Protein AF-A0A920NBH9-F1 (afdb_monomer_lite)

pLDDT: mean 74.82, std 10.66, range [50.0, 89.69]

Sequence (72 aa):
MPVFPFHTWLPDAHTDAPTAASVMLAGVLLKMGGYGMFRVSSTMFPDQLLDFSWLLALLGVINIIYGAPNNH

Structure (mmCIF, N/CA/C/O backbone):
data_AF-A0A920NBH9-F1
#
_entry.id   AF-A0A920NBH9-F1
#
loop_
_atom_site.group_PDB
_atom_site.id
_atom_site.type_symbol
_atom_site.label_atom_id
_atom_site.label_alt_id
_atom_site.label_comp_id
_atom_site.label_asym_id
_atom_site.label_entity_id
_atom_site.label_seq_id
_atom_site.pdbx_PDB_ins_code
_atom_site.Cartn_x
_atom_site.Cartn_y
_atom_site.Cartn_z
_atom_site.occupancy
_atom_site.B_iso_or_equiv
_atom_site.auth_seq_id
_atom_site.auth_comp_id
_atom_site.auth_asym_id
_atom_site.auth_atom_id
_atom_site.pdbx_PDB_model_num
ATOM 1 N N . MET A 1 1 ? 8.966 28.580 -6.751 1.00 51.41 1 MET A N 1
ATOM 2 C CA . MET A 1 1 ? 9.084 29.130 -8.118 1.00 51.41 1 MET A CA 1
ATOM 3 C C . MET A 1 1 ? 10.562 29.366 -8.409 1.00 51.41 1 MET A C 1
ATOM 5 O O . MET A 1 1 ? 11.177 30.053 -7.600 1.00 51.41 1 MET A O 1
ATOM 9 N N . PRO A 1 2 ? 11.154 28.787 -9.470 1.00 54.19 2 PRO A N 1
ATOM 10 C CA . PRO A 1 2 ? 12.532 29.091 -9.867 1.00 54.19 2 PRO A CA 1
ATOM 11 C C . PRO A 1 2 ? 12.631 30.550 -10.346 1.00 54.19 2 PRO A C 1
ATOM 13 O O . PRO A 1 2 ? 11.729 31.017 -11.037 1.00 54.19 2 PRO A O 1
ATOM 16 N N . VAL A 1 3 ? 13.702 31.267 -9.985 1.00 68.19 3 VAL A N 1
ATOM 17 C CA . VAL A 1 3 ? 13.919 32.683 -10.348 1.00 68.19 3 VAL A CA 1
ATOM 18 C C . VAL A 1 3 ? 15.289 32.860 -11.011 1.00 68.19 3 VAL A C 1
ATOM 20 O O . VAL A 1 3 ? 16.246 32.166 -10.670 1.00 68.19 3 VAL A O 1
ATOM 23 N N . PHE A 1 4 ? 15.400 33.762 -11.986 1.00 62.56 4 PHE A N 1
ATOM 24 C CA . PHE A 1 4 ? 16.666 34.100 -12.649 1.00 62.56 4 PHE A CA 1
ATOM 25 C C . PHE A 1 4 ? 17.642 34.776 -11.661 1.00 62.56 4 PHE A C 1
ATOM 27 O O . PHE A 1 4 ? 17.195 35.642 -10.908 1.00 62.56 4 PHE A O 1
ATOM 34 N N . PRO A 1 5 ? 18.951 34.439 -11.649 1.00 62.56 5 PRO A N 1
ATOM 35 C CA . PRO A 1 5 ? 19.671 33.476 -12.499 1.00 62.56 5 PRO A CA 1
ATOM 36 C C . PRO A 1 5 ? 19.792 32.045 -11.916 1.00 62.56 5 PRO A C 1
ATOM 38 O O . PRO A 1 5 ? 20.525 31.223 -12.452 1.00 62.56 5 PRO A O 1
ATOM 41 N N . PHE A 1 6 ? 19.076 31.703 -10.842 1.00 67.75 6 PHE A N 1
ATOM 42 C CA . PHE A 1 6 ? 19.277 30.475 -10.048 1.00 67.75 6 PHE A CA 1
ATOM 43 C C . PHE A 1 6 ? 18.435 29.255 -10.475 1.00 67.75 6 PHE A C 1
ATOM 45 O O . PHE A 1 6 ? 18.123 28.406 -9.643 1.00 67.75 6 PHE A O 1
ATOM 52 N N . HIS A 1 7 ? 18.031 29.144 -11.742 1.00 67.94 7 HIS A N 1
ATOM 53 C CA . HIS A 1 7 ? 17.214 28.020 -12.246 1.00 67.94 7 HIS A CA 1
ATOM 54 C C . HIS A 1 7 ? 17.982 27.083 -13.193 1.00 67.94 7 HIS A C 1
ATOM 56 O O . HIS A 1 7 ? 17.378 26.226 -13.832 1.00 67.94 7 HIS A O 1
ATOM 62 N N . THR A 1 8 ? 19.309 27.223 -13.267 1.00 66.38 8 THR A N 1
ATOM 63 C CA . THR A 1 8 ? 20.197 26.434 -14.139 1.00 66.38 8 THR A CA 1
ATOM 64 C C . THR A 1 8 ? 20.288 24.951 -13.773 1.00 66.38 8 THR A C 1
ATOM 66 O O . THR A 1 8 ? 20.687 24.161 -14.611 1.00 66.38 8 THR A O 1
ATOM 69 N N . TRP A 1 9 ? 19.883 24.561 -12.561 1.00 65.75 9 TRP A N 1
ATOM 70 C CA . TRP A 1 9 ? 19.831 23.165 -12.098 1.00 65.75 9 TRP A CA 1
ATOM 71 C C . TRP A 1 9 ? 18.555 22.426 -12.529 1.00 65.75 9 TRP A C 1
ATOM 73 O O . TRP A 1 9 ? 18.494 21.199 -12.475 1.00 65.75 9 TRP A O 1
ATOM 83 N N . LEU A 1 10 ? 17.508 23.163 -12.918 1.00 58.03 10 LEU A N 1
ATOM 84 C CA . LEU A 1 10 ? 16.201 22.595 -13.248 1.00 58.03 10 LEU A CA 1
ATOM 85 C C . LEU A 1 10 ? 16.226 21.711 -14.517 1.00 58.03 10 LEU A C 1
ATOM 87 O O . LEU A 1 10 ? 15.561 20.676 -14.506 1.00 58.03 10 LEU A O 1
ATOM 91 N N . PRO A 1 11 ? 16.995 22.047 -15.577 1.00 60.47 11 PRO A N 1
ATOM 92 C CA . PRO A 1 11 ? 17.163 21.175 -16.743 1.00 60.47 11 PRO A CA 1
ATOM 93 C C . PRO A 1 11 ? 17.923 19.873 -16.430 1.00 60.47 11 PRO A C 1
ATOM 95 O O . PRO A 1 11 ? 17.514 18.805 -16.888 1.00 60.47 11 PRO A O 1
ATOM 98 N N . ASP A 1 12 ? 18.973 19.929 -15.604 1.00 60.50 12 ASP A N 1
ATOM 99 C CA . ASP A 1 12 ? 19.767 18.747 -15.226 1.00 60.50 12 ASP A CA 1
ATOM 100 C C . ASP A 1 12 ? 18.948 17.781 -14.355 1.00 60.50 12 ASP A C 1
ATOM 102 O O . ASP A 1 12 ? 18.942 16.572 -14.583 1.00 60.50 12 ASP A O 1
ATOM 106 N N . ALA A 1 13 ? 18.148 18.312 -13.424 1.00 60.66 13 ALA A N 1
ATOM 107 C CA . 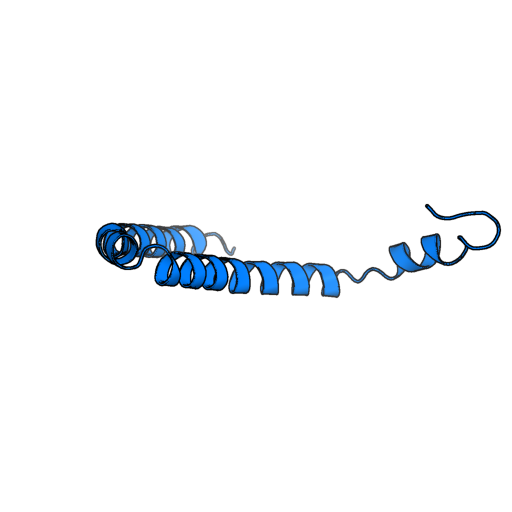ALA A 1 13 ? 17.327 17.512 -12.514 1.00 60.66 13 ALA A CA 1
ATOM 108 C C . ALA A 1 13 ? 16.247 16.659 -13.214 1.00 60.66 13 ALA A C 1
ATOM 110 O O . ALA A 1 13 ? 15.810 15.650 -12.660 1.00 60.66 13 ALA A O 1
ATOM 111 N N . HIS A 1 14 ? 15.781 17.051 -14.404 1.00 59.47 14 HIS A N 1
ATOM 112 C CA . HIS A 1 14 ? 14.848 16.245 -15.206 1.00 59.47 14 HIS A CA 1
ATOM 113 C C . HIS A 1 14 ? 15.556 15.233 -16.107 1.00 59.47 14 HIS A C 1
ATOM 115 O O . HIS A 1 14 ? 14.976 14.192 -16.413 1.00 59.47 14 HIS A O 1
ATOM 121 N N . THR A 1 15 ? 16.797 15.517 -16.500 1.00 61.38 15 THR A N 1
ATOM 122 C CA . THR A 1 15 ? 17.593 14.644 -17.372 1.00 61.38 15 THR A CA 1
ATOM 123 C C . THR A 1 15 ? 18.176 13.460 -16.591 1.00 61.38 15 THR A C 1
ATOM 125 O O . THR A 1 15 ? 18.241 12.354 -17.121 1.00 61.38 15 THR A O 1
ATOM 128 N N . ASP A 1 16 ? 18.492 13.663 -15.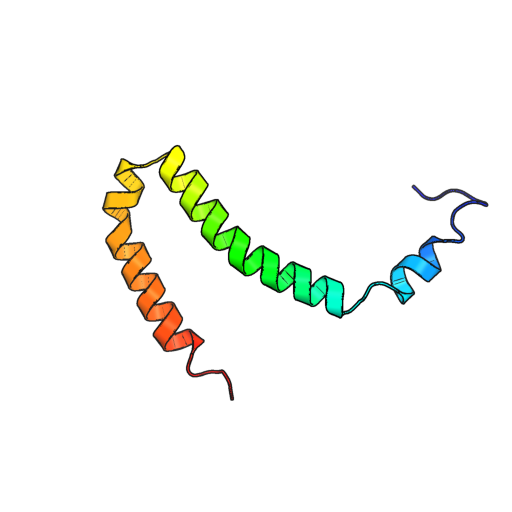307 1.00 59.44 16 ASP A N 1
ATOM 129 C CA . ASP A 1 16 ? 19.011 12.628 -14.402 1.00 59.44 16 ASP A CA 1
ATOM 130 C C . ASP A 1 16 ? 17.935 11.886 -13.602 1.00 59.44 16 ASP A C 1
ATOM 132 O O . ASP A 1 16 ? 18.279 10.985 -12.840 1.00 59.44 16 ASP A O 1
ATOM 136 N N . ALA A 1 17 ? 16.649 12.238 -13.735 1.00 59.47 17 ALA A N 1
ATOM 137 C CA . ALA A 1 17 ? 15.563 11.576 -13.011 1.00 59.47 17 ALA A CA 1
ATOM 138 C C . ALA A 1 17 ? 15.520 10.084 -13.403 1.00 59.47 17 ALA A C 1
ATOM 140 O O . ALA A 1 17 ? 15.028 9.741 -14.482 1.00 59.47 17 ALA A O 1
ATOM 141 N N . PRO A 1 18 ? 16.036 9.163 -12.564 1.00 66.56 18 PRO A N 1
ATOM 142 C CA . PRO A 1 18 ? 16.333 7.823 -13.031 1.00 66.56 18 PRO A CA 1
ATOM 143 C C . PRO A 1 18 ? 15.026 7.061 -13.215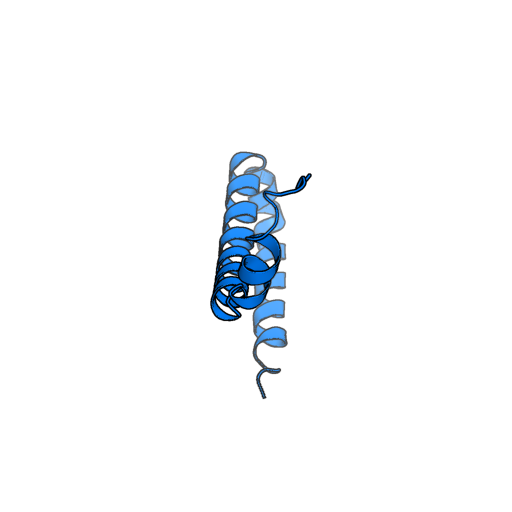 1.00 66.56 18 PRO A C 1
ATOM 145 O O . PRO A 1 18 ? 14.192 6.998 -12.307 1.00 66.56 18 PRO A O 1
ATOM 148 N N . THR A 1 19 ? 14.878 6.372 -14.341 1.00 70.75 19 THR A N 1
ATOM 149 C CA . THR A 1 19 ? 13.843 5.341 -14.529 1.00 70.75 19 THR A CA 1
ATOM 150 C C . THR A 1 19 ? 13.859 4.337 -13.372 1.00 70.75 19 THR A C 1
ATOM 152 O O . THR A 1 19 ? 12.807 3.915 -12.898 1.00 70.75 19 THR A O 1
ATOM 155 N N . ALA A 1 20 ? 15.046 4.046 -12.829 1.00 68.50 20 ALA A N 1
ATOM 156 C CA . ALA A 1 20 ? 15.226 3.231 -11.632 1.00 68.50 20 ALA A CA 1
ATOM 157 C C . ALA A 1 20 ? 14.545 3.814 -10.378 1.00 68.50 20 ALA A C 1
ATOM 159 O O . ALA A 1 20 ? 13.950 3.062 -9.610 1.00 68.50 20 ALA A O 1
ATOM 160 N N . ALA A 1 21 ? 14.571 5.136 -10.178 1.00 69.88 21 ALA A N 1
ATOM 161 C CA . ALA A 1 21 ? 13.913 5.777 -9.042 1.00 69.88 21 ALA A CA 1
ATOM 162 C C . ALA A 1 21 ? 12.385 5.690 -9.159 1.00 69.88 21 ALA A C 1
ATOM 164 O O . ALA A 1 21 ? 11.712 5.415 -8.169 1.00 69.88 21 ALA A O 1
ATOM 165 N N . SER A 1 22 ? 11.840 5.833 -10.372 1.00 72.25 22 SER A N 1
ATOM 166 C CA . SER A 1 22 ? 10.402 5.654 -10.623 1.00 72.25 22 SER A CA 1
ATOM 167 C C . SER A 1 22 ? 9.953 4.201 -10.421 1.00 72.25 22 SER A C 1
ATOM 169 O O . SER A 1 22 ? 8.909 3.964 -9.816 1.00 72.25 22 SER A O 1
ATOM 171 N N . VAL A 1 23 ? 10.755 3.218 -10.847 1.00 78.44 23 VAL A N 1
ATOM 172 C CA . VAL A 1 23 ? 10.480 1.784 -10.622 1.00 78.44 23 VAL A CA 1
ATOM 173 C C . VAL A 1 23 ? 10.574 1.419 -9.136 1.00 78.44 23 VAL A C 1
ATOM 175 O O . VAL A 1 23 ? 9.710 0.707 -8.623 1.00 78.44 23 VAL A O 1
ATOM 178 N N . MET A 1 24 ? 11.573 1.939 -8.415 1.00 78.75 24 MET A N 1
ATOM 179 C CA . MET A 1 24 ? 11.664 1.764 -6.962 1.00 78.75 24 MET A CA 1
ATOM 180 C C . MET A 1 24 ? 10.476 2.408 -6.246 1.00 78.75 24 MET A C 1
ATOM 182 O O . MET A 1 24 ? 9.878 1.773 -5.381 1.00 78.75 24 MET A O 1
ATOM 186 N N . LEU A 1 25 ? 10.089 3.627 -6.629 1.00 78.31 25 LEU A N 1
ATOM 187 C CA . LEU A 1 25 ? 8.938 4.315 -6.053 1.00 78.31 25 LEU A CA 1
ATOM 188 C C . LEU A 1 25 ? 7.647 3.524 -6.295 1.00 78.31 25 LEU A C 1
ATOM 190 O O . LEU A 1 25 ? 6.896 3.299 -5.350 1.00 78.31 25 LEU A O 1
ATOM 194 N N . ALA A 1 26 ? 7.421 3.035 -7.516 1.00 80.81 26 ALA A N 1
ATOM 195 C CA . ALA A 1 26 ? 6.271 2.195 -7.837 1.00 80.81 26 ALA A CA 1
ATOM 196 C C . ALA A 1 26 ? 6.248 0.907 -6.993 1.00 80.81 26 ALA A C 1
ATOM 198 O O . ALA A 1 26 ? 5.221 0.584 -6.398 1.00 80.81 26 ALA A O 1
ATOM 199 N N . GLY A 1 27 ? 7.381 0.208 -6.865 1.00 77.00 27 GLY A N 1
ATOM 200 C CA . GLY A 1 27 ? 7.481 -1.013 -6.056 1.00 77.00 27 GLY A CA 1
ATOM 201 C C . GLY A 1 27 ? 7.274 -0.776 -4.554 1.00 77.00 27 GLY A C 1
ATOM 202 O O . GLY A 1 27 ? 6.612 -1.571 -3.880 1.00 77.00 27 GLY A O 1
ATOM 203 N N . VAL A 1 28 ? 7.802 0.331 -4.025 1.00 80.12 28 VAL A N 1
ATOM 204 C CA . VAL A 1 28 ? 7.624 0.731 -2.622 1.00 80.12 28 VAL A CA 1
ATOM 205 C C . VAL A 1 28 ? 6.180 1.147 -2.363 1.00 80.12 28 VAL A C 1
ATOM 207 O O . VAL A 1 28 ? 5.602 0.687 -1.385 1.00 80.12 28 VAL A O 1
ATOM 210 N N . LEU A 1 29 ? 5.565 1.946 -3.237 1.00 77.88 29 LEU A N 1
ATOM 211 C CA . LEU A 1 29 ? 4.161 2.348 -3.113 1.00 77.88 29 LEU A CA 1
ATOM 212 C C . LEU A 1 29 ? 3.213 1.148 -3.195 1.00 77.88 29 LEU A C 1
ATOM 214 O O . LEU A 1 29 ? 2.241 1.108 -2.446 1.00 77.88 29 LEU A O 1
ATOM 218 N N . LEU A 1 30 ? 3.514 0.142 -4.022 1.00 79.56 30 LEU A N 1
ATOM 219 C CA . LEU A 1 30 ? 2.707 -1.078 -4.098 1.00 79.56 30 LEU A CA 1
ATOM 220 C C . LEU A 1 30 ? 2.721 -1.848 -2.765 1.00 79.56 30 LEU A C 1
ATOM 222 O O . LEU A 1 30 ? 1.674 -2.246 -2.255 1.00 79.56 30 LEU A O 1
ATOM 226 N N . LYS A 1 31 ? 3.907 -2.019 -2.162 1.00 75.00 31 LYS A N 1
ATOM 227 C CA . LYS A 1 31 ? 4.067 -2.716 -0.871 1.00 75.00 31 LYS A CA 1
ATOM 228 C C . LYS A 1 31 ? 3.545 -1.898 0.311 1.00 75.00 31 LYS A C 1
ATOM 230 O O . LYS A 1 31 ? 2.846 -2.428 1.174 1.00 75.00 31 LYS A O 1
ATOM 235 N N . MET A 1 32 ? 3.870 -0.611 0.350 1.00 82.50 32 MET A N 1
ATOM 236 C CA . MET A 1 32 ? 3.481 0.294 1.432 1.00 82.50 32 MET A CA 1
ATOM 237 C C . MET A 1 32 ? 2.008 0.682 1.357 1.00 82.50 32 MET A C 1
ATOM 239 O O . MET A 1 32 ? 1.412 0.933 2.398 1.00 82.50 32 MET A O 1
ATOM 243 N N . GLY A 1 33 ? 1.402 0.687 0.169 1.00 78.06 33 GLY A N 1
ATOM 244 C CA . GLY A 1 33 ? -0.031 0.905 -0.006 1.00 78.06 33 GLY A CA 1
ATOM 245 C C . GLY A 1 33 ? -0.846 -0.190 0.673 1.00 78.06 33 GLY A C 1
ATOM 246 O O . GLY A 1 33 ? -1.704 0.114 1.499 1.00 78.06 33 GLY A O 1
ATOM 247 N N . GLY A 1 34 ? -0.512 -1.461 0.419 1.00 80.25 34 GLY A N 1
ATOM 248 C CA . GLY A 1 34 ? -1.172 -2.595 1.074 1.00 80.25 34 GLY A CA 1
ATOM 249 C C . GLY A 1 34 ? -0.969 -2.601 2.593 1.00 80.25 34 GLY A C 1
ATOM 250 O O . GLY A 1 34 ? -1.932 -2.712 3.351 1.00 80.25 34 GLY A O 1
ATOM 251 N N . TYR A 1 35 ? 0.270 -2.408 3.054 1.00 79.25 35 TYR A N 1
ATOM 252 C CA . TYR A 1 35 ? 0.574 -2.363 4.488 1.00 79.25 35 TYR A CA 1
ATOM 253 C C . TYR A 1 35 ? -0.060 -1.156 5.198 1.00 79.25 35 TYR A C 1
ATOM 255 O O . TYR A 1 35 ? -0.576 -1.290 6.306 1.00 79.25 35 TYR A O 1
ATOM 263 N N . GLY A 1 36 ? -0.041 0.019 4.567 1.00 78.69 36 GLY A N 1
ATOM 264 C CA . GLY A 1 36 ? -0.618 1.252 5.094 1.00 78.69 36 GLY A CA 1
ATOM 265 C C . GLY A 1 36 ? -2.132 1.158 5.231 1.00 78.69 36 GLY A C 1
ATOM 266 O O . GLY A 1 36 ? -2.653 1.470 6.300 1.00 78.69 36 GLY A O 1
ATOM 267 N N . MET A 1 37 ? -2.824 0.649 4.204 1.00 80.25 37 MET A N 1
ATOM 268 C CA . MET A 1 37 ? -4.257 0.351 4.293 1.00 80.25 37 MET A CA 1
ATOM 269 C C . MET A 1 37 ? -4.540 -0.617 5.438 1.00 80.25 37 MET A C 1
ATOM 271 O O . MET A 1 37 ? -5.337 -0.297 6.314 1.00 80.25 37 MET A O 1
ATOM 275 N N . PHE A 1 38 ? -3.841 -1.754 5.487 1.00 82.44 38 PHE A N 1
ATOM 276 C CA . PHE A 1 38 ? -4.078 -2.757 6.522 1.00 82.44 38 PHE A CA 1
ATOM 277 C C . PHE A 1 38 ? -3.850 -2.198 7.931 1.00 82.44 38 PHE A C 1
ATOM 279 O O . PHE A 1 38 ? -4.681 -2.396 8.811 1.00 82.44 38 PHE A O 1
ATOM 286 N N . ARG A 1 39 ? -2.763 -1.448 8.141 1.00 83.38 39 ARG A N 1
ATOM 287 C CA . ARG A 1 39 ? -2.416 -0.884 9.448 1.00 83.38 39 ARG A CA 1
ATOM 288 C C . ARG A 1 39 ? -3.356 0.236 9.879 1.00 83.38 39 ARG A C 1
ATOM 290 O O . ARG A 1 39 ? -3.724 0.296 11.048 1.00 83.38 39 ARG A O 1
ATOM 297 N N . VAL A 1 40 ? -3.748 1.135 8.977 1.00 84.44 40 VAL A N 1
ATOM 298 C CA . VAL A 1 40 ? -4.714 2.195 9.308 1.00 84.44 40 VAL A CA 1
ATOM 299 C C . VAL A 1 40 ? -6.068 1.573 9.632 1.00 84.44 40 VAL A C 1
ATOM 301 O O . VAL A 1 40 ? -6.638 1.878 10.679 1.00 84.44 40 VAL A O 1
ATOM 304 N N . SER A 1 41 ? -6.543 0.647 8.799 1.00 82.94 41 SER A N 1
ATOM 305 C CA . SER A 1 41 ? -7.820 -0.026 9.015 1.00 82.94 41 SER A CA 1
ATOM 306 C C . SER A 1 41 ? -7.817 -0.880 10.287 1.00 82.94 41 SER A C 1
ATOM 308 O O . SER A 1 41 ? -8.783 -0.817 11.038 1.00 82.94 41 SER A O 1
ATOM 310 N N . SER A 1 42 ? -6.730 -1.595 10.604 1.00 82.25 42 SER A N 1
ATOM 311 C CA . SER A 1 42 ? -6.633 -2.375 11.849 1.00 82.25 42 SER A CA 1
ATOM 312 C C . SER A 1 42 ? -6.591 -1.499 13.101 1.00 82.25 42 SER A C 1
ATOM 314 O O . SER A 1 42 ? -6.992 -1.942 14.171 1.00 82.25 42 SER A O 1
ATOM 316 N N . THR A 1 43 ? -6.071 -0.273 12.990 1.00 83.88 43 THR A N 1
ATOM 317 C CA . THR A 1 43 ? -5.939 0.641 14.134 1.00 83.88 43 THR A CA 1
ATOM 318 C C . THR A 1 43 ? -7.212 1.457 14.361 1.00 83.88 43 THR A C 1
ATOM 320 O O . THR A 1 43 ? -7.568 1.713 15.506 1.00 83.88 43 THR A O 1
ATOM 323 N N . MET A 1 44 ? -7.898 1.876 13.293 1.00 83.44 44 MET A N 1
ATOM 324 C CA . MET A 1 44 ? -9.121 2.684 13.394 1.00 83.44 44 MET A CA 1
ATOM 325 C C . MET A 1 44 ? -10.409 1.854 13.459 1.00 83.44 44 MET A C 1
ATOM 327 O O . MET A 1 44 ? -11.361 2.293 14.097 1.00 83.44 44 MET A O 1
ATOM 331 N N . PHE A 1 45 ? -10.454 0.682 12.815 1.00 87.25 45 PHE A N 1
ATOM 332 C CA . PHE A 1 45 ? -11.677 -0.113 12.632 1.00 87.25 45 PHE A CA 1
ATOM 333 C C . PHE A 1 45 ? -11.420 -1.627 12.790 1.00 87.25 45 PHE A C 1
ATOM 335 O O . PHE A 1 45 ? -11.601 -2.384 11.833 1.00 87.25 45 PHE A O 1
ATOM 342 N N . PRO A 1 46 ? -10.966 -2.096 13.968 1.00 80.56 46 PRO A N 1
ATOM 343 C CA . PRO A 1 46 ? -10.557 -3.489 14.164 1.00 80.56 46 PRO A CA 1
ATOM 344 C C . PRO A 1 46 ? -11.702 -4.495 13.974 1.00 80.56 46 PRO A C 1
ATOM 346 O O . PRO A 1 46 ? -11.506 -5.511 13.310 1.00 80.56 46 PRO A O 1
ATOM 349 N N . ASP A 1 47 ? -12.898 -4.202 14.490 1.00 83.94 47 ASP A N 1
ATOM 350 C CA . ASP A 1 47 ? -14.045 -5.118 14.413 1.00 83.94 47 ASP A CA 1
ATOM 351 C C . ASP A 1 47 ? -14.578 -5.226 12.979 1.00 83.94 47 ASP A C 1
ATOM 353 O O . ASP A 1 47 ? -14.796 -6.321 12.465 1.00 83.94 47 ASP A O 1
ATOM 357 N N . GLN A 1 48 ? -14.683 -4.093 12.275 1.00 83.19 48 GLN A N 1
ATOM 358 C CA . GLN A 1 48 ? -15.094 -4.090 10.871 1.00 83.19 48 GLN A CA 1
ATOM 359 C C . GLN A 1 48 ? -14.052 -4.796 9.996 1.00 83.19 48 GLN A C 1
ATOM 361 O O . GLN A 1 48 ? -14.410 -5.480 9.041 1.00 83.19 48 GLN A O 1
ATOM 366 N N . LEU A 1 49 ? -12.760 -4.690 10.319 1.00 83.44 49 LEU A N 1
ATOM 367 C CA . LEU A 1 49 ? -11.727 -5.420 9.587 1.00 83.44 49 LEU A CA 1
ATOM 368 C C . LEU A 1 49 ? -11.928 -6.942 9.665 1.00 83.44 49 LEU A C 1
ATOM 370 O O . LEU A 1 49 ? -11.667 -7.635 8.682 1.00 83.44 49 LEU A O 1
ATOM 374 N N . LEU A 1 50 ? -12.393 -7.461 10.806 1.00 82.81 50 LEU A N 1
ATOM 375 C CA . LEU A 1 50 ? -12.694 -8.884 10.986 1.00 82.81 50 LEU A CA 1
ATOM 376 C C . LEU A 1 50 ? -13.941 -9.298 10.200 1.00 82.81 50 LEU A C 1
ATOM 378 O O . LEU A 1 50 ? -13.905 -10.316 9.508 1.00 82.81 50 LEU A O 1
ATOM 382 N N . ASP A 1 51 ? -14.990 -8.478 10.216 1.00 85.88 51 ASP A N 1
ATOM 383 C CA . ASP A 1 51 ? -16.216 -8.738 9.453 1.00 85.88 51 ASP A CA 1
ATOM 384 C C . ASP A 1 51 ? -15.980 -8.709 7.935 1.00 85.88 51 ASP A C 1
ATOM 386 O O . ASP A 1 51 ? -16.588 -9.479 7.192 1.00 85.88 51 ASP A O 1
ATOM 390 N N . PHE A 1 52 ? -15.069 -7.855 7.457 1.00 83.44 52 PHE A N 1
ATOM 391 C CA . PHE A 1 52 ? -14.691 -7.756 6.041 1.00 83.44 52 PHE A CA 1
ATOM 392 C C . PHE A 1 52 ? -13.479 -8.624 5.661 1.00 83.44 52 PHE A C 1
ATOM 394 O O . PHE A 1 52 ? -13.132 -8.704 4.480 1.00 83.44 52 PHE A O 1
ATOM 401 N N . SER A 1 53 ? -12.857 -9.315 6.622 1.00 83.19 53 SER A N 1
ATOM 402 C CA . SER A 1 53 ? -11.683 -10.177 6.414 1.00 83.19 53 SER A CA 1
ATOM 403 C C . SER A 1 53 ? -11.919 -11.213 5.316 1.00 83.19 5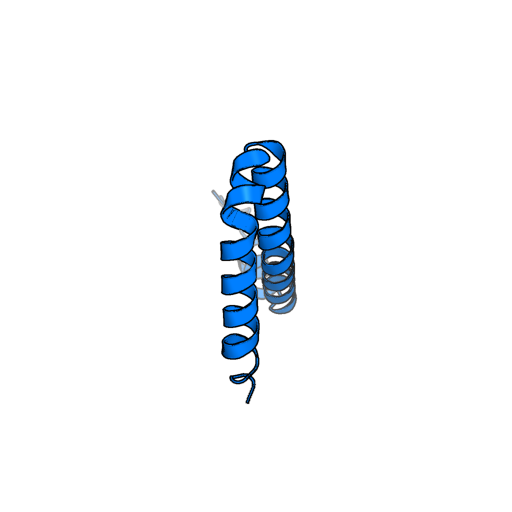3 SER A C 1
ATOM 405 O O . SER A 1 53 ? -11.092 -11.378 4.418 1.00 83.19 53 SER A O 1
ATOM 407 N N . TRP A 1 54 ? -13.085 -11.865 5.330 1.00 84.88 54 TRP A N 1
ATOM 408 C CA . TRP A 1 54 ? -13.438 -12.869 4.326 1.00 84.88 54 TRP A CA 1
ATOM 409 C C . TRP A 1 54 ? -13.532 -12.266 2.916 1.00 84.88 54 TRP A C 1
ATOM 411 O O . TRP A 1 54 ? -13.104 -12.897 1.951 1.00 84.88 54 TRP A O 1
ATOM 421 N N . LEU A 1 55 ? -14.039 -11.033 2.792 1.00 85.88 55 LEU A N 1
ATOM 422 C CA . LEU A 1 55 ? -14.162 -10.334 1.514 1.00 85.88 55 LEU A CA 1
ATOM 423 C C . LEU A 1 55 ? -12.780 -9.936 0.987 1.00 85.88 55 LEU A C 1
ATOM 425 O O . LEU A 1 55 ? -12.489 -10.144 -0.189 1.00 85.88 55 LEU A O 1
ATOM 429 N N . LEU A 1 56 ? -11.907 -9.422 1.860 1.00 84.25 56 LEU A N 1
ATOM 430 C CA . LEU A 1 56 ? -10.516 -9.105 1.523 1.00 84.25 56 LEU A CA 1
ATOM 431 C C . LEU A 1 56 ? -9.737 -10.357 1.101 1.00 84.25 56 LEU A C 1
ATOM 433 O O . LEU A 1 56 ? -8.992 -10.312 0.121 1.00 84.25 56 LEU A O 1
ATOM 437 N N . ALA A 1 57 ? -9.944 -11.484 1.785 1.00 85.56 57 ALA A N 1
ATOM 438 C CA . ALA A 1 57 ? -9.344 -12.763 1.419 1.00 85.56 57 ALA A CA 1
ATOM 439 C C . ALA A 1 57 ? -9.836 -1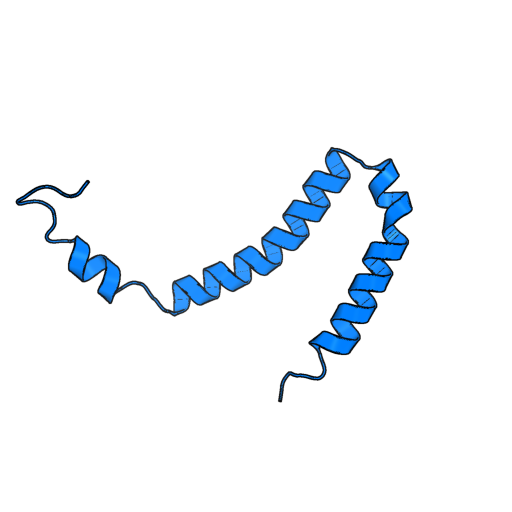3.247 0.045 1.00 85.56 57 ALA A C 1
ATOM 441 O O . ALA A 1 57 ? -9.027 -13.651 -0.789 1.00 85.56 57 ALA A O 1
ATOM 442 N N . LEU A 1 58 ? -11.140 -13.150 -0.227 1.00 89.69 58 LEU A N 1
ATOM 443 C CA . LEU A 1 58 ? -11.732 -13.553 -1.504 1.00 89.69 58 LEU A CA 1
ATOM 444 C C . LEU A 1 58 ? -11.236 -12.672 -2.661 1.00 89.69 58 LEU A C 1
ATOM 446 O O . LEU A 1 58 ? -10.833 -13.192 -3.702 1.00 89.69 58 LEU A O 1
ATOM 450 N N . LEU A 1 59 ? -11.173 -11.353 -2.459 1.00 85.81 59 LEU A N 1
ATOM 451 C CA . LEU A 1 59 ? -10.568 -10.418 -3.412 1.00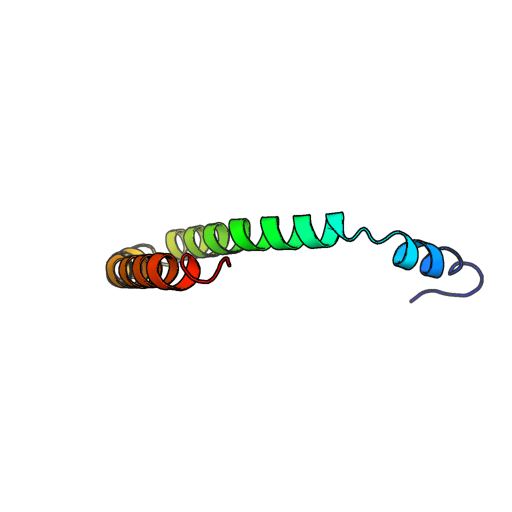 85.81 59 LEU A CA 1
ATOM 452 C C . LEU A 1 59 ? -9.080 -10.715 -3.639 1.00 85.81 59 LEU A C 1
ATOM 454 O O . LEU A 1 59 ? -8.618 -10.636 -4.775 1.00 85.81 59 LEU A O 1
ATOM 458 N N . GLY A 1 60 ? -8.340 -11.098 -2.595 1.00 84.62 60 GLY A N 1
ATOM 459 C CA . GLY A 1 60 ? -6.943 -11.523 -2.700 1.00 84.62 60 GLY A CA 1
ATOM 460 C C . GLY A 1 60 ? -6.775 -12.786 -3.546 1.00 84.62 60 GLY A C 1
ATOM 461 O O . GLY A 1 60 ? -5.914 -12.828 -4.422 1.00 84.62 60 GLY A O 1
ATOM 462 N N . VAL A 1 61 ? -7.639 -13.785 -3.352 1.00 87.88 61 VAL A N 1
ATOM 463 C CA . VAL A 1 61 ? -7.650 -15.013 -4.164 1.00 87.88 61 VAL A CA 1
ATOM 464 C C . VAL A 1 61 ? -7.956 -14.696 -5.629 1.00 87.88 61 VAL A C 1
ATOM 466 O O . VAL A 1 61 ? -7.233 -15.157 -6.510 1.00 87.88 61 VAL A O 1
ATOM 469 N N . ILE A 1 62 ? -8.964 -13.862 -5.903 1.00 88.88 62 ILE A N 1
ATOM 470 C CA . ILE A 1 62 ? -9.271 -13.395 -7.265 1.00 88.88 62 ILE A CA 1
ATOM 471 C C . ILE A 1 62 ? -8.066 -12.653 -7.855 1.00 88.88 62 ILE A C 1
ATOM 473 O O . ILE A 1 62 ? -7.672 -12.933 -8.983 1.00 88.88 62 ILE A O 1
ATOM 477 N N . ASN A 1 63 ? -7.440 -11.745 -7.105 1.00 83.06 63 ASN A N 1
ATOM 478 C CA . ASN A 1 63 ? -6.281 -10.989 -7.575 1.00 83.06 63 ASN A CA 1
ATOM 479 C C . ASN A 1 63 ? -5.103 -11.907 -7.934 1.00 83.06 63 ASN A C 1
ATOM 481 O O . ASN A 1 63 ? -4.494 -11.716 -8.978 1.00 83.06 63 ASN A O 1
ATOM 485 N N . ILE A 1 64 ? -4.830 -12.945 -7.139 1.00 85.06 64 ILE A N 1
ATOM 486 C CA . ILE A 1 64 ? -3.792 -13.937 -7.455 1.00 85.06 64 ILE A CA 1
ATOM 487 C C . ILE A 1 64 ? -4.159 -14.712 -8.727 1.00 85.06 64 ILE A C 1
ATOM 489 O O . ILE A 1 64 ? -3.327 -14.848 -9.621 1.00 85.06 64 ILE A O 1
ATOM 493 N N . ILE A 1 65 ? -5.404 -15.185 -8.836 1.00 85.81 65 ILE A N 1
ATOM 494 C CA . ILE A 1 65 ? -5.860 -15.990 -9.977 1.00 85.81 65 ILE A CA 1
ATOM 495 C C . ILE A 1 65 ? -5.877 -15.185 -11.279 1.00 85.81 65 ILE A C 1
ATOM 497 O O . ILE A 1 65 ? -5.552 -15.746 -12.315 1.00 85.81 65 ILE A O 1
ATOM 501 N N . TYR A 1 66 ? -6.244 -13.902 -11.257 1.00 79.50 66 TYR A N 1
ATOM 502 C CA . TYR A 1 66 ? -6.324 -13.064 -12.462 1.00 79.50 66 TYR A CA 1
ATOM 503 C C . TYR A 1 66 ? -5.057 -12.241 -12.729 1.00 79.50 66 TYR A C 1
ATOM 505 O O . TYR A 1 66 ? -4.773 -11.911 -13.878 1.00 79.50 66 TYR A O 1
ATOM 513 N N . GLY A 1 67 ? -4.287 -11.910 -11.695 1.00 70.25 67 GLY A N 1
ATOM 514 C CA . GLY A 1 67 ? -3.043 -11.147 -11.801 1.00 70.25 67 GLY A CA 1
ATOM 515 C C . GLY A 1 67 ? -1.837 -12.001 -12.191 1.00 70.25 67 GLY A C 1
ATOM 516 O O . GLY A 1 67 ? -0.923 -11.490 -12.831 1.00 70.25 67 GLY A O 1
ATOM 517 N N . ALA A 1 68 ? -1.829 -13.297 -11.858 1.00 63.66 68 ALA A N 1
ATOM 518 C CA . ALA A 1 68 ? -0.728 -14.199 -12.204 1.00 63.66 68 ALA A CA 1
ATOM 519 C C . ALA A 1 68 ? -0.689 -14.657 -13.683 1.00 63.66 68 ALA A C 1
ATOM 521 O O . ALA A 1 68 ? 0.413 -14.734 -14.226 1.00 63.66 68 ALA A O 1
ATOM 522 N N . PRO A 1 69 ? -1.814 -14.953 -14.375 1.00 65.44 69 PRO A N 1
ATOM 523 C CA . PRO A 1 69 ? -1.762 -15.529 -15.723 1.00 65.44 69 PRO A CA 1
ATOM 524 C C . PRO A 1 69 ? -1.344 -14.559 -16.832 1.00 65.44 69 PRO A C 1
ATOM 526 O O . PRO A 1 69 ? -0.966 -15.012 -17.904 1.00 65.44 69 PRO A O 1
ATOM 529 N N . ASN A 1 70 ? -1.412 -13.241 -16.613 1.00 56.34 70 ASN A N 1
ATOM 530 C CA . ASN A 1 70 ? -1.201 -12.249 -17.676 1.00 56.34 70 ASN A CA 1
ATOM 531 C C . ASN A 1 70 ? 0.263 -11.784 -17.822 1.00 56.34 70 ASN A C 1
ATOM 533 O O . ASN A 1 70 ? 0.518 -10.739 -18.410 1.00 56.34 70 ASN A O 1
ATOM 537 N N . ASN A 1 71 ? 1.216 -12.540 -17.267 1.00 55.09 71 ASN A N 1
ATOM 538 C CA . ASN A 1 71 ? 2.649 -12.232 -17.291 1.00 55.09 71 ASN A CA 1
ATOM 539 C C . ASN A 1 71 ? 3.377 -12.982 -18.432 1.00 55.09 71 ASN A C 1
ATOM 541 O O . ASN A 1 71 ? 4.404 -13.623 -18.197 1.00 55.09 71 ASN A O 1
ATOM 545 N N . HIS A 1 72 ? 2.796 -12.949 -19.639 1.00 50.00 72 HIS A N 1
ATOM 546 C CA . HIS A 1 72 ? 3.415 -13.407 -20.890 1.00 50.00 72 HIS A CA 1
ATOM 547 C C . HIS A 1 72 ? 4.084 -12.245 -21.625 1.00 50.00 72 HIS A C 1
ATOM 549 O O . HIS A 1 72 ? 3.455 -11.165 -21.700 1.00 50.00 72 HIS A O 1
#

Secondary structure (DSSP, 8-state):
---TTTTTTHHHHHHS--HHHHHHHHHHHHHHHHHHHHHHHHHH-HHHHHHTHHHHHHHHHHHHHHHSTT--

Foldseek 3Di:
DDDPPRCVCVVVCVVPPDPVVVVVVVVCCVVCVVVVVVVVCCVPPVPVCVVCVVVVVVVVVVCCVVVPPVPD

Radius of gyration: 20.42 Å; chains: 1; bounding box: 36×50×35 Å